Protein AF-A0A7Y6AGY8-F1 (afdb_monomer)

Solvent-accessible surface area (backbone atoms only — not comparable to full-atom values): 6148 Å² total; per-residue (Å²): 126,84,49,47,78,40,54,36,79,46,93,89,44,78,42,80,43,91,50,64,43,76,41,47,26,72,87,67,48,69,46,27,35,37,35,51,74,57,69,70,56,52,56,49,40,52,55,50,59,72,69,48,84,78,71,54,76,66,58,45,52,51,53,50,53,51,50,42,49,43,52,70,74,37,61,59,97,85,41,36,44,76,55,49,37,51,50,49,23,47,44,72,61,49,56,56,70,58,45,50,52,56,59,76,71,102

Foldseek 3Di:
DDAAEAFDQAPVGGHAAPDWDFQAWPVRHGHHIYHDDDPVRVVVRVVVVVVDDDDDPVRVVVVVVVVLCCQAPHADPNHHNLNVLVSCCGRVVPDSVVSVVVNVVD

Structure (mmCIF, N/CA/C/O backbone):
data_AF-A0A7Y6AGY8-F1
#
_entry.id   AF-A0A7Y6AGY8-F1
#
loop_
_atom_site.group_PDB
_atom_site.id
_atom_site.type_symbol
_atom_site.label_atom_id
_atom_site.label_alt_id
_atom_site.label_comp_id
_atom_site.label_asym_id
_atom_site.label_entity_id
_atom_site.label_seq_id
_atom_site.pdbx_PDB_ins_code
_atom_site.Cartn_x
_atom_site.Cartn_y
_atom_site.Cartn_z
_atom_site.occupancy
_atom_site.B_iso_or_equiv
_atom_site.auth_seq_id
_atom_site.auth_comp_id
_atom_site.auth_asym_id
_atom_site.auth_atom_id
_atom_site.pdbx_PDB_model_num
ATOM 1 N N . MET A 1 1 ? -16.449 -6.558 13.921 1.00 63.12 1 MET A N 1
ATOM 2 C CA . MET A 1 1 ? -15.374 -7.142 13.091 1.00 63.12 1 MET A CA 1
ATOM 3 C C . MET A 1 1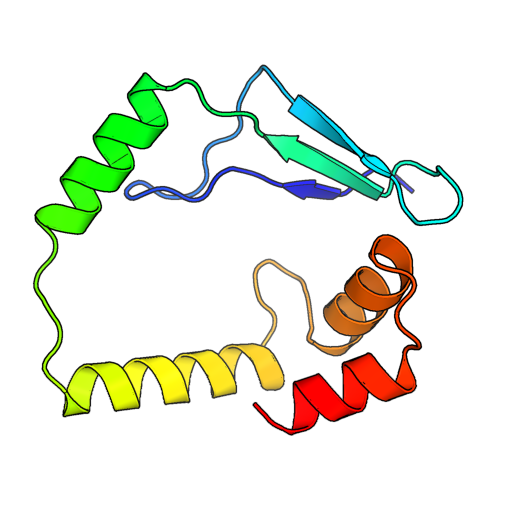 ? -14.073 -6.612 13.654 1.00 63.12 1 MET A C 1
ATOM 5 O O . MET A 1 1 ? -14.038 -5.434 13.984 1.00 63.12 1 MET A O 1
ATOM 9 N N . GLU A 1 2 ? -13.082 -7.467 13.869 1.00 82.25 2 GLU A N 1
ATOM 10 C CA . GLU A 1 2 ? -11.784 -7.022 14.383 1.00 82.25 2 GLU A CA 1
ATOM 11 C C . GLU A 1 2 ? -11.073 -6.159 13.320 1.00 82.25 2 GLU A C 1
ATOM 13 O O . GLU A 1 2 ? -11.189 -6.481 12.132 1.00 82.25 2 GLU A O 1
ATOM 18 N N . PRO A 1 3 ? -10.405 -5.049 13.691 1.00 91.25 3 PRO A N 1
ATOM 19 C CA . PRO A 1 3 ? -9.701 -4.209 12.727 1.00 91.25 3 PRO A CA 1
ATOM 20 C C . PRO A 1 3 ? -8.602 -4.977 11.986 1.00 91.25 3 PRO A C 1
ATOM 22 O O . PRO A 1 3 ? -7.852 -5.747 12.586 1.00 91.25 3 PRO A O 1
ATOM 25 N N . VAL A 1 4 ? -8.465 -4.725 10.684 1.00 93.12 4 VAL A N 1
ATOM 26 C CA . VAL A 1 4 ? -7.420 -5.347 9.858 1.00 93.12 4 VAL A CA 1
ATOM 27 C C . VAL A 1 4 ? -6.044 -4.859 10.308 1.00 93.12 4 VAL A C 1
ATOM 29 O O . VAL A 1 4 ? -5.790 -3.657 10.365 1.00 93.12 4 VAL A O 1
ATOM 32 N N . ALA A 1 5 ? -5.132 -5.778 10.609 1.00 94.12 5 ALA A N 1
ATOM 33 C CA . ALA A 1 5 ? -3.757 -5.428 10.938 1.00 94.12 5 ALA A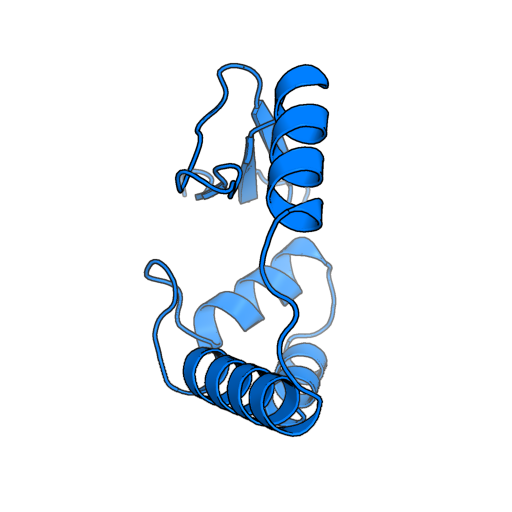 CA 1
ATOM 34 C C . ALA A 1 5 ? -2.972 -5.054 9.674 1.00 94.12 5 ALA A C 1
ATOM 36 O O . ALA A 1 5 ? -2.858 -5.862 8.756 1.00 94.12 5 ALA A O 1
ATOM 37 N N . LEU A 1 6 ? -2.411 -3.845 9.643 1.00 94.69 6 LEU A N 1
ATOM 38 C CA . LEU A 1 6 ? -1.561 -3.366 8.557 1.00 94.69 6 LEU A CA 1
ATOM 39 C C . LEU A 1 6 ? -0.120 -3.263 9.056 1.00 94.69 6 LEU A C 1
ATOM 41 O O . LEU A 1 6 ? 0.269 -2.309 9.743 1.00 94.69 6 LEU A O 1
ATOM 45 N N . ASP A 1 7 ? 0.669 -4.275 8.716 1.00 95.44 7 ASP A N 1
ATOM 46 C CA . ASP A 1 7 ? 2.097 -4.308 9.003 1.00 95.44 7 ASP A CA 1
ATOM 47 C C . ASP A 1 7 ? 2.863 -3.393 8.045 1.00 95.44 7 ASP A C 1
ATOM 49 O O . ASP A 1 7 ? 2.462 -3.149 6.907 1.00 95.44 7 ASP A O 1
ATOM 53 N N . ALA A 1 8 ? 3.991 -2.861 8.510 1.00 94.94 8 ALA A N 1
ATOM 54 C CA . ALA A 1 8 ? 4.860 -2.082 7.646 1.00 94.94 8 ALA A CA 1
ATOM 55 C C . ALA A 1 8 ? 5.626 -3.021 6.711 1.00 94.94 8 ALA A C 1
ATOM 57 O O . ALA A 1 8 ? 6.272 -3.961 7.170 1.00 94.94 8 ALA A O 1
ATOM 58 N N . LEU A 1 9 ? 5.593 -2.751 5.409 1.00 92.81 9 LEU A N 1
ATOM 59 C CA . LEU A 1 9 ? 6.352 -3.520 4.427 1.00 92.81 9 LEU A CA 1
ATOM 60 C C . LEU A 1 9 ? 7.736 -2.897 4.247 1.00 92.81 9 LEU A C 1
ATOM 62 O O . LEU A 1 9 ? 7.860 -1.736 3.849 1.00 92.81 9 LEU A O 1
ATOM 66 N N . GLY A 1 10 ? 8.778 -3.668 4.547 1.00 92.50 10 GLY A N 1
ATOM 67 C CA . GLY A 1 10 ? 10.163 -3.248 4.367 1.00 92.50 10 GLY A CA 1
ATOM 68 C C . GLY A 1 10 ? 10.996 -4.254 3.581 1.00 92.50 10 GLY A C 1
ATOM 69 O O . GLY A 1 10 ? 10.504 -5.308 3.182 1.00 92.50 10 GLY A O 1
ATOM 70 N N . PRO A 1 11 ? 12.295 -3.968 3.392 1.00 92.25 11 PRO A N 1
ATOM 71 C CA . PRO A 1 11 ? 13.196 -4.806 2.595 1.00 92.25 11 PRO A CA 1
ATOM 72 C C . PRO A 1 11 ? 13.346 -6.251 3.093 1.00 92.25 11 PRO A C 1
ATOM 74 O O . PRO A 1 11 ? 13.794 -7.110 2.344 1.00 92.25 11 PRO A O 1
ATOM 77 N N . SER A 1 12 ? 13.014 -6.511 4.360 1.00 90.81 12 SER A N 1
ATOM 78 C CA . SER A 1 12 ? 13.076 -7.837 4.990 1.00 90.81 12 SER A CA 1
ATOM 79 C C . SER A 1 12 ? 11.694 -8.477 5.165 1.00 90.81 12 SER A C 1
ATOM 81 O O . SER A 1 12 ? 11.567 -9.438 5.918 1.00 90.81 12 SER A O 1
ATOM 83 N N . GLY A 1 13 ? 10.668 -7.938 4.500 1.00 92.00 13 GLY A N 1
ATOM 84 C CA . GLY A 1 13 ? 9.282 -8.385 4.612 1.00 92.00 13 GLY A CA 1
ATOM 85 C C . GLY A 1 13 ? 8.446 -7.573 5.614 1.00 92.00 13 GLY A C 1
ATOM 86 O O . GLY A 1 13 ? 8.836 -6.456 5.988 1.00 92.00 13 GLY A O 1
ATOM 87 N N . PRO A 1 14 ? 7.281 -8.112 6.021 1.00 94.31 14 PRO A N 1
ATOM 88 C CA . PRO A 1 1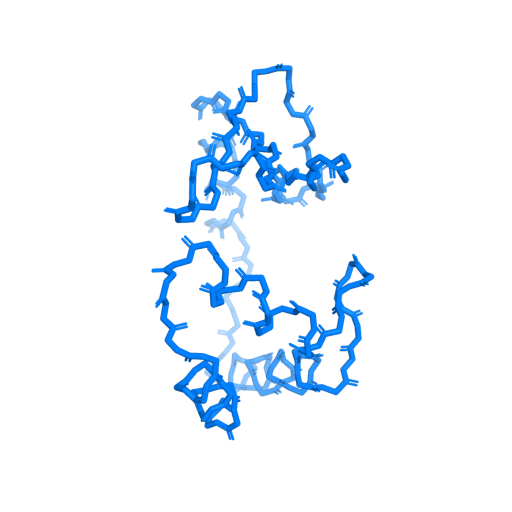4 ? 6.371 -7.466 6.960 1.00 94.31 14 PRO A CA 1
ATOM 89 C C . PRO A 1 14 ? 7.010 -7.227 8.332 1.00 94.31 14 PRO A C 1
ATOM 91 O O . PRO A 1 14 ? 7.703 -8.080 8.886 1.00 94.31 14 PRO A O 1
ATOM 94 N N . TYR A 1 15 ? 6.751 -6.055 8.902 1.00 94.31 15 TYR A N 1
ATOM 95 C CA . TYR A 1 15 ? 7.187 -5.662 10.233 1.00 94.31 15 TYR A CA 1
ATOM 96 C C . TYR A 1 15 ? 6.018 -5.094 11.034 1.00 94.31 15 TYR A C 1
ATOM 98 O O . TYR A 1 15 ? 5.501 -4.010 10.746 1.00 94.31 15 TYR A O 1
ATOM 106 N N . ARG A 1 16 ? 5.653 -5.812 12.096 1.00 95.00 16 ARG A N 1
ATOM 107 C CA . ARG A 1 16 ? 4.609 -5.403 13.032 1.00 95.00 16 ARG A CA 1
ATOM 108 C C . ARG A 1 16 ? 5.198 -4.599 14.181 1.00 95.00 16 ARG A C 1
ATOM 110 O O . ARG A 1 16 ? 5.923 -5.133 15.025 1.00 95.00 16 ARG A O 1
ATOM 117 N N . SER A 1 17 ? 4.892 -3.307 14.240 1.00 94.94 17 SER A N 1
ATOM 118 C CA . SER A 1 17 ? 5.381 -2.449 15.319 1.00 94.94 17 SER A CA 1
ATOM 119 C C . SER A 1 17 ? 4.529 -2.583 16.583 1.00 94.94 17 SER A C 1
ATOM 121 O O . SER A 1 17 ? 3.333 -2.884 16.555 1.00 94.94 17 SER A O 1
ATOM 123 N N . ARG A 1 18 ? 5.150 -2.300 17.736 1.00 94.25 18 ARG A N 1
ATOM 124 C CA . ARG A 1 18 ? 4.419 -2.163 19.007 1.00 94.25 18 ARG A CA 1
ATOM 125 C C . ARG A 1 18 ? 3.530 -0.920 19.021 1.00 94.25 18 ARG A C 1
ATOM 127 O O . ARG A 1 18 ? 2.434 -0.977 19.562 1.00 94.25 18 ARG A O 1
ATOM 134 N N . ASN A 1 19 ? 4.004 0.187 18.445 1.00 96.81 19 ASN A N 1
ATOM 135 C CA . ASN A 1 19 ? 3.210 1.402 18.289 1.00 96.81 19 ASN A CA 1
ATOM 136 C C . ASN A 1 19 ? 2.294 1.250 17.072 1.00 96.81 19 ASN A C 1
ATOM 138 O O . ASN A 1 19 ? 2.797 1.066 15.963 1.00 96.81 19 ASN A O 1
ATOM 142 N N . ARG A 1 20 ? 0.978 1.309 17.273 1.00 96.88 20 ARG A N 1
ATOM 143 C CA . ARG A 1 20 ? -0.023 1.163 16.214 1.00 96.88 20 ARG A CA 1
ATOM 144 C C . ARG A 1 20 ? -1.044 2.284 16.294 1.00 96.88 20 ARG A C 1
ATOM 146 O O . ARG A 1 20 ? -1.286 2.839 17.364 1.00 96.88 20 ARG A O 1
ATOM 153 N N . ARG A 1 21 ? -1.646 2.607 15.155 1.00 97.62 21 ARG A N 1
ATOM 154 C CA . ARG A 1 21 ? -2.689 3.622 15.042 1.00 97.62 21 ARG A CA 1
ATOM 155 C C . ARG A 1 21 ? -3.928 3.029 14.402 1.00 97.62 21 ARG A C 1
ATOM 157 O O . ARG A 1 21 ? -3.852 2.490 13.304 1.00 97.62 21 ARG A O 1
ATOM 164 N N . VAL A 1 22 ? -5.067 3.193 15.064 1.00 97.56 22 VAL A N 1
ATOM 165 C CA . VAL A 1 22 ? -6.359 2.860 14.465 1.00 97.56 22 VAL A CA 1
ATOM 166 C C . VAL A 1 22 ? -6.638 3.817 13.308 1.00 97.56 22 VAL A C 1
ATOM 168 O O . VAL A 1 22 ? -6.518 5.038 13.447 1.00 97.56 22 VAL A O 1
ATOM 171 N N . VAL A 1 23 ? -7.011 3.245 12.171 1.00 96.56 23 VAL A N 1
ATOM 172 C CA . VAL A 1 23 ? -7.555 3.940 11.009 1.00 96.56 23 VAL A CA 1
ATOM 173 C C . VAL A 1 23 ? -9.062 3.677 11.011 1.00 96.56 23 VAL A C 1
ATOM 175 O O . VAL A 1 23 ? -9.467 2.527 10.805 1.00 96.56 23 VAL A O 1
ATOM 178 N N . PRO A 1 24 ? -9.896 4.688 11.313 1.00 97.31 24 PRO A N 1
ATOM 179 C CA . PRO A 1 24 ? -11.342 4.537 11.264 1.00 97.31 24 PRO A CA 1
ATOM 180 C C . PRO A 1 24 ? -11.857 4.598 9.821 1.00 97.31 24 PRO A C 1
ATOM 182 O O . PRO A 1 24 ? -11.192 5.131 8.931 1.00 97.31 24 PRO A O 1
ATOM 185 N N . ASP A 1 25 ? -13.059 4.076 9.597 1.00 97.06 25 ASP A N 1
ATOM 186 C CA . ASP A 1 25 ? -13.837 4.370 8.398 1.00 97.06 25 ASP A CA 1
ATOM 187 C C . ASP A 1 25 ? -14.550 5.733 8.496 1.00 97.06 25 ASP A C 1
ATOM 189 O O . ASP A 1 25 ? -14.465 6.436 9.506 1.00 97.06 25 ASP A O 1
ATOM 193 N N . VAL A 1 26 ? -15.284 6.119 7.448 1.00 97.19 26 VAL A N 1
ATOM 194 C CA . VAL A 1 26 ? -16.005 7.407 7.416 1.00 97.19 26 VAL A CA 1
ATOM 195 C C . VAL A 1 26 ? -17.119 7.545 8.459 1.00 97.19 26 VAL A C 1
ATOM 197 O O . VAL A 1 26 ? -17.613 8.650 8.674 1.00 97.19 26 VAL A O 1
ATOM 200 N N . ARG A 1 27 ? -17.539 6.451 9.106 1.00 95.50 27 ARG A N 1
ATOM 201 C CA . ARG A 1 27 ? -18.511 6.467 10.211 1.00 95.50 27 ARG A CA 1
ATOM 202 C C . ARG A 1 27 ? -17.828 6.640 11.569 1.00 95.50 27 ARG A C 1
ATOM 204 O O . ARG A 1 27 ? -18.519 6.770 12.572 1.00 95.50 27 ARG A O 1
ATOM 211 N N . GLY A 1 28 ? -16.494 6.652 11.599 1.00 96.31 28 GLY A N 1
ATOM 212 C CA . GLY A 1 28 ? -15.693 6.673 12.819 1.00 96.31 28 GLY A CA 1
ATOM 213 C C . GLY A 1 28 ? -15.412 5.283 13.392 1.00 96.31 28 GLY A C 1
ATOM 214 O O . GLY A 1 28 ? -14.740 5.183 14.418 1.00 96.31 28 GLY A O 1
ATOM 215 N N . GLU A 1 29 ? -15.876 4.213 12.742 1.00 96.75 29 GLU A N 1
ATOM 216 C CA . GLU A 1 29 ? -15.704 2.852 13.245 1.00 96.75 29 GLU A CA 1
ATOM 217 C C . GLU A 1 29 ? -14.288 2.341 12.946 1.00 96.75 29 GLU A C 1
ATOM 219 O O . GLU A 1 29 ? -13.804 2.520 11.825 1.00 96.75 29 GLU A O 1
ATOM 224 N N . PRO A 1 30 ? -13.608 1.669 13.894 1.00 97.06 30 PRO A N 1
ATOM 225 C CA . PRO A 1 30 ? -12.294 1.080 13.653 1.00 97.06 30 PRO A CA 1
ATOM 226 C C . PRO A 1 30 ? -12.301 0.137 12.441 1.00 97.06 30 PRO A C 1
ATOM 228 O O . PRO A 1 30 ? -13.015 -0.867 12.424 1.00 97.06 30 PRO A O 1
ATOM 231 N N . PHE A 1 31 ? -11.490 0.448 11.427 1.00 96.31 31 PHE A N 1
ATOM 232 C CA . PHE A 1 31 ? -11.363 -0.371 10.221 1.00 96.31 31 PHE A CA 1
ATOM 233 C C . PHE A 1 31 ? -10.046 -1.150 10.194 1.00 96.31 31 PHE A C 1
ATOM 235 O O . PHE A 1 31 ? -10.043 -2.350 9.919 1.00 96.31 31 PHE A O 1
ATOM 242 N N . ALA A 1 32 ? -8.933 -0.485 10.513 1.00 96.06 32 ALA A N 1
ATOM 243 C CA . ALA A 1 32 ? -7.607 -1.094 10.511 1.00 96.06 32 ALA A CA 1
ATOM 244 C C . ALA A 1 32 ? -6.733 -0.617 11.679 1.00 96.06 32 ALA A C 1
ATOM 246 O O . ALA A 1 32 ? -6.947 0.463 12.226 1.00 96.06 32 ALA A O 1
ATOM 247 N N . GLU A 1 33 ? -5.714 -1.399 12.026 1.00 97.31 33 GLU A N 1
ATOM 248 C CA . GLU A 1 33 ? -4.607 -0.999 12.897 1.00 97.31 33 GLU A CA 1
ATOM 249 C C . GLU A 1 33 ? -3.312 -0.898 12.089 1.00 97.31 33 GLU A C 1
ATOM 251 O O . GLU A 1 33 ? -2.743 -1.907 11.676 1.00 97.31 33 GLU A O 1
ATOM 256 N N . LEU A 1 34 ? -2.815 0.322 11.896 1.00 97.38 34 LEU A N 1
ATOM 257 C CA . LEU A 1 34 ? -1.600 0.609 11.144 1.00 97.38 34 LEU A CA 1
ATOM 258 C C . LEU A 1 34 ? -0.359 0.59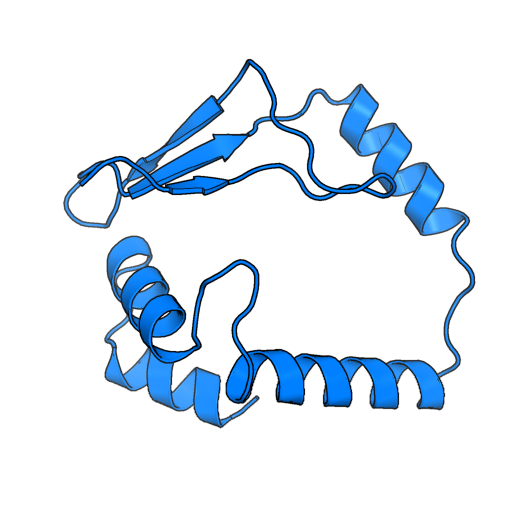6 12.036 1.00 97.38 34 LEU A C 1
ATOM 260 O O . LEU A 1 34 ? -0.281 1.340 13.015 1.00 97.38 34 LEU A O 1
ATOM 264 N N . SER A 1 35 ? 0.646 -0.189 11.654 1.00 97.69 35 SER A N 1
ATOM 265 C CA . SER A 1 35 ? 1.972 -0.167 12.273 1.00 97.69 35 SER A CA 1
ATOM 266 C C . SER A 1 35 ? 2.679 1.176 12.046 1.00 97.69 35 SER A C 1
ATOM 268 O O . SER A 1 35 ? 2.939 1.581 10.914 1.00 97.69 35 SER A O 1
ATOM 270 N N . LEU A 1 36 ? 3.029 1.868 13.135 1.00 97.44 36 LEU A N 1
ATOM 271 C CA . LEU A 1 36 ? 3.861 3.071 13.116 1.00 97.44 36 LEU A CA 1
ATOM 272 C C . LEU A 1 36 ? 5.324 2.711 13.389 1.00 97.44 36 LEU A C 1
ATOM 274 O O . LEU A 1 36 ? 5.709 2.370 14.513 1.00 97.44 36 LEU A O 1
ATOM 278 N N . VAL A 1 37 ? 6.151 2.809 12.352 1.00 96.56 37 VAL A N 1
ATOM 279 C CA . VAL A 1 37 ? 7.572 2.459 12.423 1.00 96.56 37 VAL A CA 1
ATOM 280 C C . VAL A 1 37 ? 8.434 3.612 12.950 1.00 96.56 37 VAL A C 1
ATOM 282 O O . VAL A 1 37 ? 8.150 4.779 12.674 1.00 96.56 37 VAL A O 1
ATOM 285 N N . PRO A 1 38 ? 9.512 3.323 13.702 1.00 95.88 38 PRO A N 1
ATOM 286 C CA . PRO A 1 38 ? 10.435 4.355 14.157 1.00 95.88 38 PRO A CA 1
ATOM 287 C C . PRO A 1 38 ? 11.228 4.940 12.983 1.00 95.88 38 PRO A C 1
ATOM 289 O O . PRO A 1 38 ? 11.497 4.253 11.998 1.00 95.88 38 PRO A O 1
ATOM 292 N N . ARG A 1 39 ? 11.708 6.181 13.128 1.00 96.50 39 ARG A N 1
ATOM 293 C CA . ARG A 1 39 ? 12.532 6.859 12.110 1.00 96.50 39 ARG A CA 1
ATOM 294 C C . ARG A 1 39 ? 13.707 6.004 11.615 1.00 96.50 39 ARG A C 1
ATOM 296 O O . ARG A 1 39 ? 13.937 5.923 10.417 1.00 96.50 39 ARG A O 1
ATOM 303 N N . LEU A 1 40 ? 14.388 5.297 12.520 1.00 95.81 40 LEU A N 1
ATOM 304 C CA . LEU A 1 40 ? 15.504 4.412 12.171 1.00 95.81 40 LEU A CA 1
ATOM 305 C C . LEU A 1 40 ? 15.108 3.297 11.184 1.00 95.81 40 LEU A C 1
ATOM 307 O O . LEU A 1 40 ? 15.914 2.919 10.336 1.00 95.81 40 LEU A O 1
ATOM 311 N N . TYR A 1 41 ? 13.887 2.762 11.288 1.00 96.25 41 TYR A N 1
ATOM 312 C CA . TYR A 1 41 ? 13.380 1.768 10.340 1.00 96.25 41 TYR A CA 1
ATOM 313 C C . TYR A 1 41 ? 13.231 2.389 8.949 1.00 96.25 41 TYR A C 1
ATOM 315 O O . TYR A 1 41 ? 13.710 1.817 7.973 1.00 96.25 41 TYR A O 1
ATOM 323 N N . VAL A 1 42 ? 12.640 3.587 8.874 1.00 96.38 42 VAL A N 1
ATOM 324 C CA . VAL A 1 42 ? 12.468 4.335 7.618 1.00 96.38 42 VAL A CA 1
ATOM 325 C C . VAL A 1 42 ? 13.822 4.625 6.971 1.00 96.38 42 VAL A C 1
ATOM 327 O O . VAL A 1 42 ? 14.017 4.315 5.798 1.00 96.38 42 VAL A O 1
ATOM 330 N N . ASP A 1 43 ? 14.784 5.141 7.739 1.00 97.44 43 ASP A N 1
ATOM 331 C CA . ASP A 1 43 ? 16.123 5.467 7.236 1.00 97.44 43 ASP A CA 1
ATOM 332 C C . ASP A 1 43 ? 16.826 4.225 6.655 1.00 97.44 43 ASP A C 1
ATOM 334 O O . ASP A 1 43 ? 17.434 4.288 5.583 1.00 97.44 43 ASP A O 1
ATOM 338 N N . ARG A 1 44 ? 16.695 3.066 7.316 1.00 96.19 44 ARG A N 1
ATOM 339 C CA . ARG A 1 44 ? 17.249 1.788 6.836 1.00 96.19 44 ARG A CA 1
ATOM 340 C C . ARG A 1 44 ? 16.527 1.261 5.597 1.00 96.19 44 ARG A C 1
ATOM 342 O O . ARG A 1 44 ? 17.197 0.807 4.671 1.00 96.19 44 ARG A O 1
ATOM 349 N N . ALA A 1 45 ? 15.199 1.347 5.553 1.00 96.88 45 ALA A N 1
ATOM 350 C CA . ALA A 1 45 ? 14.410 0.933 4.395 1.00 96.88 45 ALA A CA 1
ATOM 351 C C . ALA A 1 45 ? 14.756 1.770 3.153 1.00 96.88 45 ALA A C 1
ATOM 353 O O . ALA A 1 45 ? 15.010 1.220 2.082 1.00 96.88 45 ALA A O 1
ATOM 354 N N . LEU A 1 46 ? 14.875 3.091 3.312 1.00 96.75 46 LEU A N 1
ATOM 355 C CA . LEU A 1 46 ? 15.292 3.992 2.237 1.00 96.75 46 LEU A CA 1
ATOM 356 C C . LEU A 1 46 ? 16.742 3.751 1.803 1.00 96.75 46 LEU A C 1
ATOM 358 O O . LEU A 1 46 ? 17.042 3.805 0.611 1.00 96.75 46 LEU A O 1
ATOM 362 N N . ALA A 1 47 ? 17.651 3.466 2.740 1.00 97.56 47 ALA A N 1
ATOM 363 C CA . ALA A 1 47 ? 19.028 3.115 2.403 1.00 97.56 47 ALA A CA 1
ATOM 364 C C . ALA A 1 47 ? 19.108 1.813 1.589 1.00 97.56 47 ALA A C 1
ATOM 366 O O . ALA A 1 47 ? 19.894 1.739 0.646 1.00 97.56 47 ALA A O 1
ATOM 367 N N . ALA A 1 48 ? 18.292 0.809 1.920 1.00 97.12 48 ALA A N 1
ATOM 368 C CA . ALA A 1 48 ? 18.191 -0.425 1.146 1.00 97.12 48 ALA A CA 1
ATOM 369 C C . ALA A 1 48 ? 17.611 -0.169 -0.254 1.00 97.12 48 ALA A C 1
ATOM 371 O O . ALA A 1 48 ? 18.206 -0.599 -1.238 1.00 97.12 48 ALA A O 1
ATOM 372 N N . LEU A 1 49 ? 16.526 0.610 -0.358 1.00 95.19 49 LEU A N 1
ATOM 373 C CA . LEU A 1 49 ? 15.927 0.989 -1.641 1.00 95.19 49 LEU A CA 1
ATOM 374 C C . LEU A 1 49 ? 16.932 1.704 -2.558 1.00 95.19 49 LEU A C 1
ATOM 376 O O . LEU A 1 49 ? 17.016 1.397 -3.740 1.00 95.19 49 LEU A O 1
ATOM 380 N N . ARG A 1 50 ? 17.743 2.625 -2.018 1.00 95.94 50 ARG A N 1
ATOM 381 C CA . ARG A 1 50 ? 18.781 3.335 -2.792 1.00 95.94 50 ARG A CA 1
ATOM 382 C C . ARG A 1 50 ? 19.896 2.423 -3.303 1.00 95.94 50 ARG A C 1
ATOM 384 O O . ARG A 1 50 ? 20.519 2.755 -4.306 1.00 95.94 50 ARG A O 1
ATOM 391 N N . LYS A 1 51 ? 20.172 1.322 -2.601 1.00 96.50 51 LYS A N 1
ATOM 392 C CA . LYS A 1 51 ? 21.173 0.321 -2.995 1.00 96.50 51 LYS A CA 1
ATOM 393 C C . LYS A 1 51 ? 20.618 -0.718 -3.969 1.00 96.50 51 LYS A C 1
ATOM 395 O O . LYS A 1 51 ? 21.408 -1.447 -4.561 1.00 96.50 51 LYS A O 1
ATOM 400 N N . ALA A 1 52 ? 19.297 -0.813 -4.109 1.00 95.06 52 ALA A N 1
ATOM 401 C CA . ALA A 1 52 ? 18.676 -1.787 -4.989 1.00 95.06 52 ALA A CA 1
ATOM 402 C C . ALA A 1 52 ? 19.056 -1.513 -6.459 1.00 95.06 52 ALA A C 1
ATOM 404 O O . ALA A 1 52 ? 19.120 -0.346 -6.869 1.00 95.06 52 ALA A O 1
ATOM 405 N N . PRO A 1 53 ? 19.297 -2.563 -7.265 1.00 94.62 53 PRO A N 1
ATOM 406 C CA . PRO A 1 53 ? 19.513 -2.408 -8.696 1.00 94.62 53 PRO A CA 1
ATOM 407 C C . PRO A 1 53 ? 18.343 -1.672 -9.349 1.00 94.62 53 PRO A C 1
ATOM 409 O O . PRO A 1 53 ? 17.177 -1.922 -9.039 1.00 94.62 53 PRO A O 1
ATOM 412 N N . ARG A 1 54 ? 18.650 -0.754 -10.267 1.00 94.62 54 ARG A N 1
ATOM 413 C CA . ARG A 1 54 ? 17.622 -0.060 -11.044 1.00 94.62 54 ARG A CA 1
ATOM 414 C C . ARG A 1 54 ? 17.201 -0.961 -12.196 1.00 94.62 54 ARG A C 1
ATOM 416 O O . ARG A 1 54 ? 18.056 -1.410 -12.954 1.00 94.62 54 ARG A O 1
ATOM 423 N N . LEU A 1 55 ? 15.899 -1.174 -12.343 1.00 95.94 55 LEU A N 1
ATOM 424 C CA . LEU A 1 55 ? 15.349 -1.822 -13.530 1.00 95.94 55 LEU A CA 1
ATOM 425 C C . LEU A 1 55 ? 15.571 -0.937 -14.762 1.00 95.94 55 LEU A C 1
ATOM 427 O O . LEU A 1 55 ? 15.496 0.299 -14.669 1.00 95.94 55 LEU A O 1
ATOM 431 N N . SER A 1 56 ? 15.797 -1.570 -15.915 1.00 97.44 56 SER A N 1
ATOM 432 C CA . SER A 1 56 ? 15.747 -0.882 -17.205 1.00 97.44 56 SER A CA 1
ATOM 433 C C . SER A 1 56 ? 14.353 -0.271 -17.432 1.00 97.44 56 SER A C 1
ATOM 435 O O . SER A 1 56 ? 13.423 -0.462 -16.640 1.00 97.44 56 SER A O 1
ATOM 437 N N . VAL A 1 57 ? 14.194 0.547 -18.474 1.00 97.44 57 VAL A N 1
ATOM 438 C CA . VAL A 1 57 ? 12.871 1.102 -18.809 1.00 97.44 57 VAL A CA 1
ATOM 439 C C . VAL A 1 57 ? 11.880 -0.020 -19.124 1.00 97.44 57 VAL A C 1
ATOM 441 O O . VAL A 1 57 ? 10.782 -0.009 -18.567 1.00 97.44 57 VAL A O 1
ATOM 444 N N . ASP A 1 58 ? 12.308 -1.002 -19.913 1.00 97.81 58 ASP A N 1
ATOM 445 C CA . ASP A 1 58 ? 11.466 -2.109 -20.365 1.00 97.81 58 ASP A CA 1
ATOM 446 C C . ASP A 1 58 ? 11.130 -3.063 -19.214 1.00 97.81 58 ASP A C 1
ATOM 448 O O . ASP A 1 58 ? 9.960 -3.377 -19.002 1.00 97.81 58 ASP A O 1
ATOM 452 N N . ASP A 1 59 ? 12.115 -3.426 -18.384 1.00 97.94 59 ASP A N 1
ATOM 453 C CA . ASP A 1 59 ? 11.877 -4.295 -17.220 1.00 97.94 59 ASP A CA 1
ATOM 454 C C . ASP A 1 59 ? 10.936 -3.639 -16.208 1.00 97.94 59 ASP A C 1
ATOM 456 O O . ASP A 1 59 ? 10.117 -4.302 -15.574 1.00 97.94 59 ASP A O 1
ATOM 460 N N . ARG A 1 60 ? 11.027 -2.314 -16.046 1.00 97.38 60 ARG A N 1
ATOM 461 C CA . ARG A 1 60 ? 10.118 -1.573 -15.169 1.00 97.38 60 ARG A CA 1
ATOM 462 C C . ARG A 1 60 ? 8.699 -1.545 -15.730 1.00 97.38 60 ARG A C 1
ATOM 464 O O . ARG A 1 60 ? 7.760 -1.678 -14.951 1.00 97.38 60 ARG A O 1
ATOM 471 N N . ALA A 1 61 ? 8.537 -1.364 -17.040 1.00 97.44 61 ALA A N 1
ATOM 472 C CA . ALA A 1 61 ? 7.226 -1.420 -17.680 1.00 97.44 61 ALA A CA 1
ATOM 473 C C . ALA A 1 61 ? 6.604 -2.818 -17.533 1.00 97.44 61 ALA A C 1
ATOM 475 O O . ALA A 1 61 ? 5.448 -2.930 -17.128 1.00 97.44 61 ALA A O 1
ATOM 476 N N . ALA A 1 62 ? 7.393 -3.872 -17.758 1.00 97.94 62 ALA A N 1
ATOM 477 C CA . ALA A 1 62 ? 6.964 -5.254 -17.564 1.00 97.94 62 ALA A CA 1
ATOM 478 C C . ALA A 1 62 ? 6.568 -5.539 -16.105 1.00 97.94 62 ALA A C 1
ATOM 480 O O . ALA A 1 62 ? 5.515 -6.119 -15.855 1.00 97.94 62 ALA A O 1
ATOM 481 N N . ALA A 1 63 ? 7.360 -5.074 -15.134 1.00 97.88 63 ALA A N 1
ATOM 482 C CA . ALA A 1 63 ? 7.056 -5.245 -13.714 1.00 97.88 63 ALA A CA 1
ATOM 483 C C . ALA A 1 63 ? 5.759 -4.533 -13.291 1.00 97.88 63 ALA A C 1
ATOM 485 O O . ALA A 1 63 ? 4.996 -5.072 -12.493 1.00 97.88 63 ALA A O 1
ATOM 486 N N . LEU A 1 64 ? 5.491 -3.336 -13.825 1.00 97.06 64 LEU A N 1
ATOM 487 C CA . LEU A 1 64 ? 4.246 -2.608 -13.556 1.00 97.06 64 LEU A CA 1
ATOM 488 C C . LEU A 1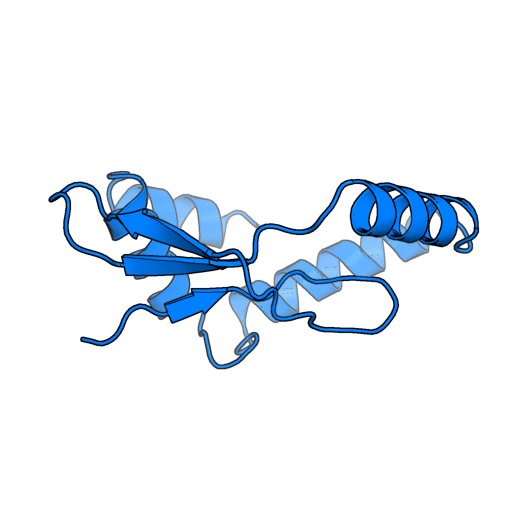 64 ? 3.032 -3.291 -14.195 1.00 97.06 64 LEU A C 1
ATOM 490 O O . LEU A 1 64 ? 1.996 -3.394 -13.545 1.00 97.06 64 LEU A O 1
ATOM 494 N N . ALA A 1 65 ? 3.166 -3.796 -15.425 1.00 97.00 65 ALA A N 1
ATOM 495 C CA . ALA A 1 65 ? 2.107 -4.557 -16.085 1.00 97.00 65 ALA A CA 1
ATOM 496 C C . ALA A 1 65 ? 1.775 -5.850 -15.322 1.00 97.00 65 ALA A C 1
ATOM 498 O O . ALA A 1 65 ? 0.607 -6.181 -15.129 1.00 97.00 65 ALA A O 1
ATOM 499 N N . GLU A 1 66 ? 2.794 -6.550 -14.821 1.00 97.88 66 GLU A N 1
ATOM 500 C CA . GLU A 1 66 ? 2.584 -7.736 -13.993 1.00 97.88 66 GLU A CA 1
ATOM 501 C C . GLU A 1 66 ? 1.940 -7.385 -12.645 1.00 97.88 66 GLU A C 1
ATOM 503 O O . GLU A 1 66 ? 1.025 -8.074 -12.199 1.00 97.88 66 GLU A O 1
ATOM 508 N N . ALA A 1 67 ? 2.338 -6.274 -12.019 1.00 96.88 67 ALA A N 1
ATOM 509 C CA . ALA A 1 67 ? 1.692 -5.794 -10.799 1.00 96.88 67 ALA A CA 1
ATOM 510 C C . ALA A 1 67 ? 0.208 -5.451 -11.022 1.00 96.88 67 ALA A C 1
ATOM 512 O O . ALA A 1 67 ? -0.619 -5.786 -10.174 1.00 96.88 67 ALA A O 1
ATOM 513 N N . ALA A 1 68 ? -0.142 -4.838 -12.159 1.00 96.38 68 ALA A N 1
ATOM 514 C CA . ALA A 1 68 ? -1.530 -4.582 -12.546 1.00 96.38 68 ALA A CA 1
ATOM 515 C C . ALA A 1 68 ? -2.321 -5.889 -12.708 1.00 96.38 68 ALA A C 1
ATOM 517 O O . ALA A 1 68 ? -3.405 -6.034 -12.142 1.00 96.38 68 ALA A O 1
ATOM 518 N N . ARG A 1 69 ? -1.746 -6.883 -13.400 1.00 96.94 69 ARG A N 1
ATOM 519 C CA . ARG A 1 69 ? -2.354 -8.213 -13.552 1.00 96.94 69 ARG A CA 1
ATOM 520 C C . ARG A 1 69 ? -2.613 -8.871 -12.195 1.00 96.94 69 ARG A C 1
ATOM 522 O O . ARG A 1 69 ? -3.725 -9.339 -11.963 1.00 96.94 69 ARG A O 1
ATOM 529 N N . ILE A 1 70 ? -1.618 -8.887 -11.305 1.00 97.06 70 ILE A N 1
ATOM 530 C CA . ILE A 1 70 ? -1.743 -9.439 -9.946 1.00 97.06 70 ILE A CA 1
ATOM 531 C C . ILE A 1 70 ? -2.840 -8.702 -9.173 1.00 97.06 70 ILE A C 1
ATOM 533 O O . ILE A 1 70 ? -3.693 -9.334 -8.560 1.00 97.06 70 ILE A O 1
ATOM 537 N N . PHE A 1 71 ? -2.852 -7.371 -9.222 1.00 95.19 71 PHE A N 1
ATOM 538 C CA . PHE A 1 71 ? -3.845 -6.564 -8.519 1.00 95.19 71 PHE A CA 1
ATOM 539 C C . PHE A 1 71 ? -5.286 -6.860 -8.972 1.00 95.19 71 PHE A C 1
ATOM 541 O O . PHE A 1 71 ? -6.188 -6.921 -8.138 1.00 95.19 71 PHE A O 1
ATOM 548 N N . LEU A 1 72 ? -5.504 -7.043 -10.279 1.00 95.00 72 LEU A N 1
ATOM 549 C CA . LEU A 1 72 ? -6.837 -7.247 -10.853 1.00 95.00 72 LEU A CA 1
ATOM 550 C C . LEU A 1 72 ? -7.326 -8.696 -10.783 1.00 95.00 72 LEU A C 1
ATOM 552 O O . LEU A 1 72 ? -8.522 -8.926 -10.603 1.00 95.00 72 LEU A O 1
ATOM 556 N N . ALA A 1 73 ? -6.428 -9.662 -10.981 1.00 94.44 73 ALA A N 1
ATOM 557 C CA . ALA A 1 73 ? -6.794 -11.062 -11.183 1.00 94.44 73 ALA A CA 1
ATOM 558 C C . ALA A 1 73 ? -6.494 -11.960 -9.978 1.00 94.44 73 ALA A C 1
ATOM 560 O O . ALA A 1 73 ? -7.170 -12.974 -9.807 1.00 94.44 73 ALA A O 1
ATOM 561 N N . ASP A 1 74 ? -5.503 -11.607 -9.158 1.00 95.56 74 ASP A N 1
ATOM 562 C CA . ASP A 1 74 ? -5.073 -12.425 -8.027 1.00 95.56 74 ASP A CA 1
ATOM 563 C C . ASP A 1 74 ? -5.610 -11.887 -6.689 1.00 95.56 74 ASP A C 1
ATOM 565 O O . ASP A 1 74 ? -6.335 -10.895 -6.588 1.00 95.56 74 ASP A O 1
ATOM 569 N N . THR A 1 75 ? -5.283 -12.616 -5.626 1.00 95.38 75 THR A N 1
ATOM 570 C CA . THR A 1 75 ? -5.553 -12.235 -4.241 1.00 95.38 75 THR A CA 1
ATOM 571 C C . THR A 1 75 ? -4.236 -11.832 -3.585 1.00 95.38 75 THR A C 1
ATOM 573 O O . THR A 1 75 ? -3.320 -12.648 -3.488 1.00 95.38 75 THR A O 1
ATOM 576 N N . VAL A 1 76 ? -4.139 -10.590 -3.112 1.00 91.94 76 VAL A N 1
ATOM 577 C CA . VAL A 1 76 ? -2.924 -10.042 -2.488 1.00 91.94 76 VAL A CA 1
ATOM 578 C C . VAL A 1 76 ? -3.091 -10.068 -0.975 1.00 91.94 76 VAL A C 1
ATOM 580 O O . VAL A 1 76 ? -3.981 -9.405 -0.451 1.00 91.94 76 VAL A O 1
ATOM 583 N N . GLU A 1 77 ? -2.265 -10.843 -0.265 1.00 88.31 77 GLU A N 1
ATOM 584 C CA . GLU A 1 77 ? -2.355 -10.999 1.202 1.00 88.31 77 GLU A CA 1
ATOM 585 C C . GLU A 1 77 ? -3.776 -11.374 1.680 1.00 88.31 77 GLU A C 1
ATOM 587 O O . GLU A 1 77 ? -4.287 -10.867 2.677 1.00 88.31 77 GLU A O 1
ATOM 592 N N . GLY A 1 78 ? -4.457 -12.245 0.929 1.00 90.81 78 GLY A N 1
ATOM 593 C CA . GLY A 1 78 ? -5.834 -12.655 1.228 1.00 90.81 78 GLY A CA 1
ATOM 594 C C . GLY A 1 78 ? -6.918 -11.654 0.803 1.00 90.81 78 GLY A C 1
ATOM 595 O O . GLY A 1 78 ? -8.093 -11.910 1.050 1.00 90.81 78 GLY A O 1
ATOM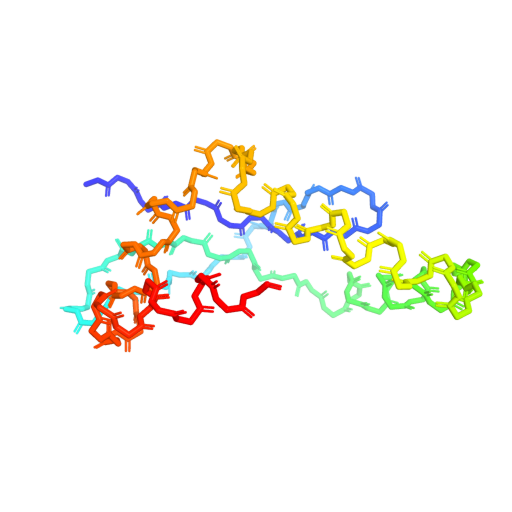 596 N N . VAL A 1 79 ? -6.558 -10.545 0.146 1.00 93.44 79 VAL A N 1
ATOM 597 C CA . VAL A 1 79 ? -7.494 -9.517 -0.329 1.00 93.44 79 VAL A CA 1
ATOM 598 C C . VAL A 1 79 ? -7.683 -9.618 -1.842 1.00 93.44 79 VAL A C 1
ATOM 600 O O . VAL A 1 79 ? -6.762 -9.355 -2.614 1.00 93.44 79 VAL A O 1
ATOM 603 N N . ALA A 1 80 ? -8.890 -9.984 -2.272 1.00 95.81 80 ALA A N 1
ATOM 604 C CA . ALA A 1 80 ? -9.289 -9.911 -3.675 1.00 95.81 80 ALA A CA 1
ATOM 605 C C . ALA A 1 80 ? -9.656 -8.467 -4.065 1.00 95.81 80 ALA A C 1
ATOM 607 O O . ALA A 1 80 ? -10.074 -7.673 -3.214 1.00 95.81 80 ALA A O 1
ATOM 608 N N . VAL A 1 81 ? -9.594 -8.135 -5.360 1.00 96.81 81 VAL A N 1
ATOM 609 C CA . VAL A 1 81 ? -9.902 -6.780 -5.863 1.00 96.81 81 VAL A CA 1
ATOM 610 C C . VAL A 1 81 ? -11.271 -6.269 -5.393 1.00 96.81 81 VAL A C 1
ATOM 612 O O . VAL A 1 81 ? -11.401 -5.133 -4.946 1.00 96.81 81 VAL A O 1
ATOM 615 N N . ALA A 1 82 ? -12.291 -7.131 -5.366 1.00 96.44 82 ALA A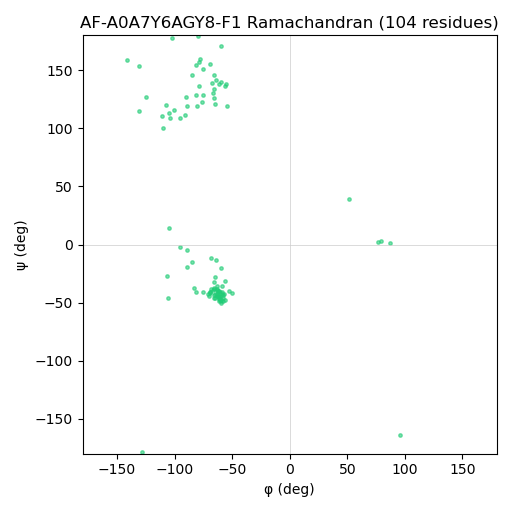 N 1
ATOM 616 C CA . ALA A 1 82 ? -13.634 -6.752 -4.934 1.00 96.44 82 ALA A CA 1
ATOM 617 C C . ALA A 1 82 ? -13.704 -6.366 -3.441 1.00 96.44 82 ALA A C 1
ATOM 619 O O . ALA A 1 82 ? -14.524 -5.524 -3.058 1.00 96.44 82 ALA A O 1
ATOM 620 N N . ASP A 1 83 ? -12.879 -6.982 -2.588 1.00 96.25 83 ASP A N 1
ATOM 621 C CA . ASP A 1 83 ? -12.759 -6.629 -1.169 1.00 96.25 83 ASP A CA 1
ATOM 622 C C . ASP A 1 83 ? -11.974 -5.332 -0.986 1.00 96.25 83 ASP A C 1
ATOM 624 O O . ASP A 1 83 ? -12.396 -4.466 -0.214 1.00 96.25 83 ASP A O 1
ATOM 628 N N . TYR A 1 84 ? -10.897 -5.155 -1.757 1.00 95.75 84 TYR A N 1
ATOM 629 C CA . TYR A 1 84 ? -10.152 -3.900 -1.821 1.00 95.75 84 TYR A CA 1
ATOM 630 C C . TYR A 1 84 ? -11.064 -2.723 -2.202 1.00 95.75 84 TYR A C 1
ATOM 632 O O . TYR A 1 84 ? -11.079 -1.708 -1.507 1.00 95.75 84 TYR A O 1
ATOM 640 N N . GLU A 1 85 ? -11.893 -2.860 -3.241 1.00 97.88 85 GLU A N 1
ATOM 641 C CA . GLU A 1 85 ? -12.812 -1.801 -3.678 1.00 97.88 85 GLU A CA 1
ATOM 642 C C . GLU A 1 85 ? -13.774 -1.370 -2.561 1.00 97.88 85 GLU A C 1
ATOM 644 O O . GLU A 1 85 ? -14.007 -0.177 -2.333 1.00 97.88 85 GLU A O 1
ATOM 649 N N . ARG A 1 86 ? -14.331 -2.350 -1.836 1.00 97.25 86 ARG A N 1
ATOM 650 C CA . ARG A 1 86 ? -15.214 -2.103 -0.690 1.00 97.25 86 ARG A CA 1
ATOM 651 C C . ARG A 1 86 ? -14.468 -1.414 0.446 1.00 97.25 86 ARG A C 1
ATOM 653 O O . ARG A 1 86 ? -15.015 -0.484 1.037 1.00 97.25 86 ARG A O 1
ATOM 660 N N . ALA A 1 87 ? -13.240 -1.841 0.737 1.00 96.00 87 ALA A N 1
ATOM 661 C CA . ALA A 1 87 ? -12.388 -1.235 1.755 1.00 96.00 87 ALA A CA 1
ATOM 662 C C . ALA A 1 87 ? -12.077 0.231 1.425 1.00 96.00 87 ALA A C 1
ATOM 664 O O . ALA A 1 87 ? -12.294 1.106 2.262 1.00 96.00 87 ALA A O 1
ATOM 665 N N . VAL A 1 88 ? -11.656 0.517 0.189 1.00 96.69 88 VAL A N 1
ATOM 666 C CA . VAL A 1 88 ? -11.386 1.884 -0.276 1.00 96.69 88 VAL A CA 1
ATOM 667 C C . VAL A 1 88 ? -12.637 2.742 -0.163 1.00 96.69 88 VAL A C 1
ATOM 669 O O . VAL A 1 88 ? -12.575 3.813 0.437 1.00 96.69 88 VAL A O 1
ATOM 672 N N . SER A 1 89 ? -13.779 2.274 -0.676 1.00 98.00 89 SER A N 1
ATOM 673 C CA . SER A 1 89 ? -15.039 3.022 -0.598 1.00 98.00 89 SER A CA 1
ATOM 674 C C . SER A 1 89 ? -15.447 3.308 0.852 1.00 98.00 89 SER A C 1
ATOM 676 O O . SER A 1 89 ? -15.808 4.434 1.188 1.00 98.00 89 SER A O 1
ATOM 678 N N . ARG A 1 90 ? -15.312 2.316 1.739 1.00 96.31 90 ARG A N 1
ATOM 679 C CA . ARG A 1 90 ? -15.641 2.437 3.164 1.00 96.31 90 ARG A CA 1
ATOM 680 C C . ARG A 1 90 ? -14.731 3.416 3.912 1.00 96.31 90 ARG A C 1
ATOM 682 O O . ARG A 1 90 ? -15.231 4.194 4.718 1.00 96.31 90 ARG A O 1
ATOM 689 N N . VAL A 1 91 ? -13.421 3.377 3.674 1.00 97.00 91 VAL A N 1
ATOM 690 C CA . VAL A 1 91 ? -12.444 4.200 4.410 1.00 97.00 91 VAL A CA 1
ATOM 691 C C . VAL A 1 91 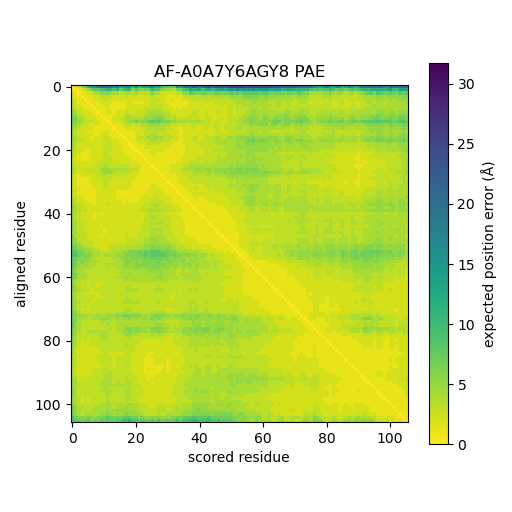? -12.370 5.625 3.864 1.00 97.00 91 VAL A C 1
ATOM 693 O O . VAL A 1 91 ? -12.297 6.572 4.638 1.00 97.00 91 VAL A O 1
ATOM 696 N N . SER A 1 92 ? -12.406 5.791 2.541 1.00 96.75 92 SER A N 1
ATOM 697 C CA . SER A 1 92 ? -12.267 7.105 1.893 1.00 96.75 92 SER A CA 1
ATOM 698 C C . SER A 1 92 ? -13.590 7.846 1.688 1.00 96.75 92 SER A C 1
ATOM 700 O O . SER A 1 92 ? -13.582 9.052 1.458 1.00 96.75 92 SER A O 1
ATOM 702 N N . GLY A 1 93 ? -14.723 7.136 1.716 1.00 96.81 93 GLY A N 1
ATOM 703 C CA . GLY A 1 93 ? -16.036 7.683 1.364 1.00 96.81 93 GLY A CA 1
ATOM 704 C C . GLY A 1 93 ? -16.271 7.848 -0.140 1.00 96.81 93 GLY A C 1
ATOM 705 O O . GLY A 1 93 ? -17.334 8.322 -0.538 1.00 96.81 93 GLY A O 1
ATOM 706 N N . VAL A 1 94 ? -15.317 7.456 -0.994 1.00 98.00 94 VAL A N 1
ATOM 707 C CA . VAL A 1 94 ? -15.492 7.497 -2.452 1.00 98.00 94 VAL A CA 1
ATOM 708 C C . VAL A 1 94 ? -16.579 6.491 -2.866 1.00 98.00 94 VAL A C 1
ATOM 710 O O . VAL A 1 94 ? -16.540 5.340 -2.418 1.00 98.00 94 VAL A O 1
ATOM 713 N N . PRO A 1 95 ? -17.546 6.863 -3.729 1.00 98.06 95 PRO A N 1
ATOM 714 C CA . PRO A 1 95 ? -18.581 5.936 -4.179 1.00 98.06 95 PRO A CA 1
ATOM 715 C C . PRO A 1 95 ? -17.999 4.676 -4.827 1.00 98.06 95 PRO A C 1
ATOM 717 O O . PRO A 1 95 ? -17.103 4.759 -5.667 1.00 98.06 95 PRO A O 1
ATOM 720 N N . ILE A 1 96 ? -18.554 3.506 -4.492 1.00 98.19 96 ILE A N 1
ATOM 721 C CA . ILE A 1 96 ? -18.054 2.203 -4.966 1.00 98.19 96 ILE A CA 1
ATOM 722 C C . ILE A 1 96 ? -17.997 2.094 -6.498 1.00 98.19 96 ILE A C 1
ATOM 724 O O . ILE A 1 96 ? -17.118 1.431 -7.037 1.00 98.19 96 ILE A O 1
ATOM 728 N N . SER A 1 97 ? -18.897 2.773 -7.215 1.00 98.19 97 SER A N 1
ATOM 729 C CA . SER A 1 97 ? -18.886 2.826 -8.682 1.00 98.19 97 SER A CA 1
ATOM 730 C C . SER A 1 97 ? -17.655 3.544 -9.238 1.00 98.19 97 SER A C 1
ATOM 732 O O . SER A 1 97 ? -17.105 3.111 -10.246 1.00 98.19 97 SER A O 1
ATOM 734 N N . ILE A 1 98 ? -17.197 4.607 -8.571 1.00 98.25 98 ILE A N 1
ATOM 735 C CA . ILE A 1 98 ? -15.989 5.347 -8.952 1.00 98.25 98 ILE A CA 1
ATOM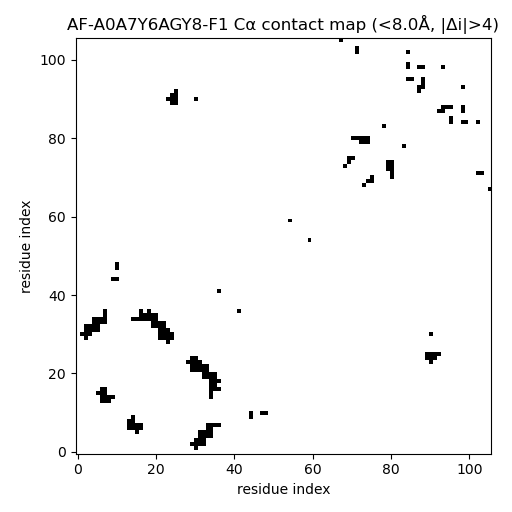 736 C C . ILE A 1 98 ? -14.747 4.509 -8.665 1.00 98.25 98 ILE A C 1
ATOM 738 O O . ILE A 1 98 ? -13.868 4.439 -9.518 1.00 98.25 98 ILE A O 1
ATOM 742 N N . VAL A 1 99 ? -14.702 3.834 -7.511 1.00 97.94 99 VAL A N 1
ATOM 743 C CA . VAL A 1 99 ? -13.591 2.939 -7.148 1.00 97.94 99 VAL A CA 1
ATOM 744 C C . VAL A 1 99 ? -13.460 1.794 -8.155 1.00 97.94 99 VAL A C 1
ATOM 746 O O . VAL A 1 99 ? -12.373 1.570 -8.673 1.00 97.94 99 VAL A O 1
ATOM 749 N N . ARG A 1 100 ? -14.571 1.131 -8.495 1.00 97.69 100 ARG A N 1
ATOM 750 C CA . ARG A 1 100 ? -14.617 0.066 -9.511 1.00 97.69 100 ARG A CA 1
ATOM 751 C C . ARG A 1 100 ? -14.143 0.525 -10.877 1.00 97.69 100 ARG A C 1
ATOM 753 O O . ARG A 1 100 ? -13.355 -0.158 -11.516 1.00 97.69 100 ARG A O 1
ATOM 760 N N . ARG A 1 101 ? -14.623 1.688 -11.325 1.00 97.75 101 ARG A N 1
ATOM 761 C CA . ARG A 1 101 ? -14.203 2.252 -12.609 1.00 97.75 101 ARG A CA 1
ATOM 762 C C . ARG A 1 101 ? -12.703 2.542 -12.613 1.00 97.75 101 ARG A C 1
ATOM 764 O O . ARG A 1 101 ? -12.032 2.141 -13.547 1.00 97.75 101 ARG A O 1
ATOM 771 N N . ALA A 1 102 ? -12.190 3.181 -11.562 1.00 96.19 102 ALA A N 1
ATOM 772 C CA . ALA A 1 102 ? -10.766 3.480 -11.447 1.00 96.19 102 ALA A CA 1
ATOM 773 C C . ALA A 1 102 ? -9.909 2.205 -11.404 1.00 96.19 102 ALA A C 1
ATOM 775 O O . ALA A 1 102 ? -8.863 2.166 -12.036 1.00 96.19 102 ALA A O 1
ATOM 776 N N . ALA A 1 103 ? -10.356 1.161 -10.698 1.00 93.81 103 ALA A N 1
ATOM 777 C CA . ALA A 1 103 ? -9.667 -0.126 -10.678 1.00 93.81 103 ALA A CA 1
ATOM 778 C C . ALA A 1 103 ? -9.642 -0.778 -12.068 1.00 93.81 103 ALA A C 1
ATOM 780 O O . ALA A 1 103 ? -8.602 -1.261 -12.487 1.00 93.81 103 ALA A O 1
ATOM 781 N N . ALA A 1 104 ? -10.750 -0.736 -12.811 1.00 92.69 104 ALA A N 1
ATOM 782 C CA . ALA A 1 104 ? -10.836 -1.297 -14.160 1.00 92.69 104 ALA A CA 1
ATOM 783 C C . ALA A 1 104 ? -10.007 -0.543 -15.225 1.00 92.69 104 ALA A C 1
ATOM 785 O O . ALA A 1 104 ? -9.874 -1.041 -16.340 1.00 92.69 104 ALA A O 1
ATOM 786 N N . GLU A 1 105 ? -9.494 0.651 -14.907 1.00 93.38 105 GLU A N 1
ATOM 787 C CA . GLU A 1 105 ? -8.642 1.474 -15.783 1.00 93.38 105 GLU A CA 1
ATOM 788 C C . GLU A 1 105 ? -7.132 1.283 -15.523 1.00 93.38 105 GLU A C 1
ATOM 790 O O . GLU A 1 105 ? -6.322 1.912 -16.207 1.00 93.38 105 GLU A O 1
ATOM 795 N N . ILE A 1 106 ? -6.758 0.455 -14.537 1.00 88.44 106 ILE A N 1
ATOM 796 C CA . ILE A 1 106 ? -5.366 0.062 -14.242 1.00 88.44 106 ILE A CA 1
ATOM 797 C C . ILE A 1 106 ? -4.849 -0.892 -15.320 1.00 88.44 106 ILE A C 1
ATOM 799 O O . ILE A 1 106 ? -3.695 -0.685 -15.760 1.00 88.44 106 ILE A O 1
#

Secondary structure (DSSP, 8-state):
-PPEEEPEEETTEEE--SSEEEEE-TTS-EEEEEE---HHHHHHHHHHHHHSPPPPHHHHHHHHHHHHHHHHHSEETTEEHHHHHHHHHHHH---HHHHHHHHHT-

Mean predicted aligned error: 3.23 Å

Radius of gyration: 16.43 Å; Cα contacts (8 Å, |Δi|>4): 112; chains: 1; bounding box: 40×20×39 Å

Sequence (106 aa):
MEPVALDALGPSGPYRSRNRRVVPDVRGEPFAELSLVPRLYVDRALAALRKAPRLSVDDRAAALAEAARIFLADTVEGVAVADYERAVSRVSGVPISIVRRAAAEI

pLDDT: mean 95.44, std 3.97, range [63.12, 98.25]